Protein AF-A0A7S2MPN5-F1 (afdb_monomer)

Radius of gyration: 15.16 Å; Cα contacts (8 Å, |Δi|>4): 277; chains: 1; bounding box: 41×32×44 Å

Mean predicted aligned error: 9.7 Å

Organism: NCBI:txid327968

Solvent-accessible surface area (backbone atoms only — not comparable to full-atom values): 7434 Å² total; per-residue (Å²): 134,82,87,73,88,48,65,87,70,81,82,63,97,71,64,70,44,70,73,24,61,28,66,46,44,95,56,26,30,42,41,32,30,23,36,65,45,84,91,83,36,24,26,24,32,34,30,43,34,40,41,62,73,91,51,41,64,44,65,42,50,61,19,80,80,30,96,34,35,41,41,79,51,43,44,43,55,76,44,68,50,30,32,37,41,34,29,27,26,58,72,58,85,48,41,79,47,75,42,50,41,55,57,70,101,69,72,83,66,72,59,50,53,77,56,64,88,51,90,90,50,88,69,74,78,75,83,129

Structure (mmCIF, N/CA/C/O backbone):
data_AF-A0A7S2MPN5-F1
#
_entry.id   AF-A0A7S2MPN5-F1
#
loop_
_atom_site.group_PDB
_atom_site.id
_atom_site.type_symbol
_atom_site.label_atom_id
_atom_site.label_alt_id
_atom_site.label_comp_id
_atom_site.label_asym_id
_atom_site.label_entity_id
_atom_site.label_seq_id
_atom_site.pdbx_PDB_ins_code
_atom_site.Cartn_x
_atom_site.Cartn_y
_atom_site.Cartn_z
_atom_site.occupancy
_atom_site.B_iso_or_equiv
_atom_site.auth_seq_id
_atom_site.auth_comp_id
_atom_site.auth_asym_id
_atom_site.auth_atom_id
_atom_site.pdbx_PDB_model_num
ATOM 1 N N . GLY A 1 1 ? -3.973 20.104 23.739 1.00 39.12 1 GLY A N 1
ATOM 2 C CA . GLY A 1 1 ? -3.922 18.642 23.907 1.00 39.12 1 GLY A CA 1
ATOM 3 C C . GLY A 1 1 ? -2.476 18.246 24.061 1.00 39.12 1 GLY A C 1
ATOM 4 O O . GLY A 1 1 ? -1.653 18.778 23.330 1.00 39.12 1 GLY A O 1
ATOM 5 N N . VAL A 1 2 ? -2.159 17.404 25.040 1.00 45.41 2 VAL A N 1
ATOM 6 C CA . VAL A 1 2 ? -0.820 16.816 25.169 1.00 45.41 2 VAL A CA 1
ATOM 7 C C . VAL A 1 2 ? -0.743 15.676 24.155 1.00 45.41 2 VAL A C 1
ATOM 9 O O . VAL A 1 2 ? -1.628 14.824 24.147 1.00 45.41 2 VAL A O 1
ATOM 12 N N . LEU A 1 3 ? 0.257 15.691 23.272 1.00 46.50 3 LEU A N 1
ATOM 13 C CA . LEU A 1 3 ? 0.580 14.529 22.444 1.00 46.50 3 LE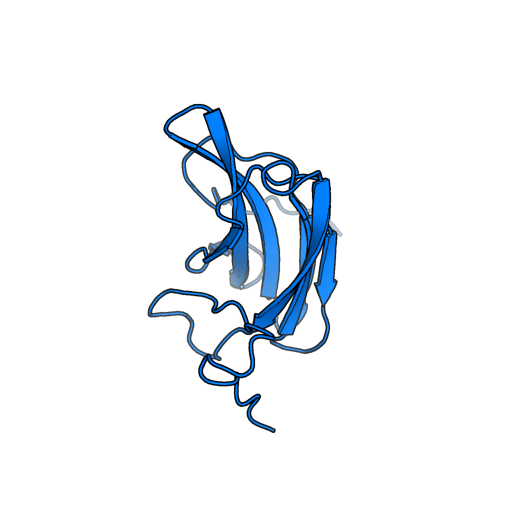U A CA 1
ATOM 14 C C . LEU A 1 3 ? 1.114 13.453 23.396 1.00 46.50 3 LEU A C 1
ATOM 16 O O . LEU A 1 3 ? 2.188 13.622 23.967 1.00 46.50 3 LEU A O 1
ATOM 20 N N . ALA A 1 4 ? 0.329 12.407 23.639 1.00 57.16 4 ALA A N 1
ATOM 21 C CA . ALA A 1 4 ? 0.805 11.228 24.348 1.00 57.16 4 ALA A CA 1
ATOM 22 C C . ALA A 1 4 ? 1.538 10.329 23.343 1.00 57.16 4 ALA A C 1
ATOM 24 O O . ALA A 1 4 ? 1.033 10.095 22.245 1.00 57.16 4 ALA A O 1
ATOM 25 N N . GLU A 1 5 ? 2.732 9.860 23.698 1.00 54.25 5 GLU A N 1
ATOM 26 C CA . GLU A 1 5 ? 3.509 8.951 22.856 1.00 54.25 5 GLU A CA 1
ATOM 27 C C . GLU A 1 5 ? 2.873 7.553 22.902 1.00 54.25 5 GLU A C 1
ATOM 29 O O . GLU A 1 5 ? 2.793 6.925 23.958 1.00 54.25 5 GLU A O 1
ATOM 34 N N . ALA A 1 6 ? 2.354 7.098 21.763 1.00 62.88 6 ALA A N 1
ATOM 35 C CA . ALA A 1 6 ? 1.897 5.726 21.570 1.00 62.88 6 ALA A CA 1
ATOM 36 C C . ALA A 1 6 ? 3.082 4.820 21.189 1.00 62.88 6 ALA A C 1
ATOM 38 O O . ALA A 1 6 ? 4.116 5.302 20.724 1.00 62.88 6 ALA A O 1
ATOM 39 N N . SER A 1 7 ? 2.938 3.502 21.349 1.00 69.81 7 SER A N 1
ATOM 40 C CA . SER A 1 7 ? 3.965 2.555 20.895 1.00 69.81 7 SER A CA 1
ATOM 41 C C . SER A 1 7 ? 4.184 2.669 19.383 1.00 69.81 7 SER A C 1
ATOM 43 O O . SER A 1 7 ? 3.214 2.662 18.621 1.00 69.81 7 SER A O 1
ATOM 45 N N . SER A 1 8 ? 5.443 2.735 18.941 1.00 77.31 8 SER A N 1
ATOM 46 C CA . SER A 1 8 ? 5.772 2.693 17.515 1.00 77.31 8 SER A CA 1
ATOM 47 C C . SER A 1 8 ? 5.463 1.314 16.926 1.00 77.31 8 SER A C 1
ATOM 49 O O . SER A 1 8 ? 5.657 0.282 17.569 1.00 77.31 8 SER A O 1
ATOM 51 N N . LEU A 1 9 ? 4.970 1.301 15.687 1.00 79.56 9 LEU A N 1
ATOM 52 C CA . LEU A 1 9 ? 4.681 0.088 14.927 1.00 79.56 9 LEU A CA 1
ATOM 53 C C . LEU A 1 9 ? 5.646 -0.013 13.744 1.00 79.56 9 LEU A C 1
ATOM 55 O O . LEU A 1 9 ? 5.748 0.912 12.938 1.00 79.56 9 LEU A O 1
ATOM 59 N N . VAL A 1 10 ? 6.308 -1.161 13.604 1.00 81.94 10 VAL A N 1
ATOM 60 C CA . VAL A 1 10 ? 7.035 -1.523 12.382 1.00 81.94 10 VAL A CA 1
ATOM 61 C C . VAL A 1 10 ? 6.039 -2.178 11.427 1.00 81.94 10 VAL A C 1
ATOM 63 O O . VAL A 1 10 ? 5.613 -3.303 11.666 1.00 81.94 10 VAL A O 1
ATOM 66 N N . VAL A 1 11 ? 5.651 -1.465 10.365 1.00 73.44 11 VAL A N 1
ATOM 67 C CA . VAL A 1 11 ? 4.641 -1.934 9.393 1.00 73.44 11 VAL A CA 1
ATOM 68 C C . VAL A 1 11 ? 5.123 -3.169 8.624 1.00 73.44 11 VAL A C 1
ATOM 70 O O . VAL A 1 11 ? 4.336 -4.068 8.354 1.00 73.44 11 VAL A O 1
ATOM 73 N N . LEU A 1 12 ? 6.418 -3.235 8.301 1.00 76.75 12 LEU A N 1
ATOM 74 C CA . LEU A 1 12 ? 7.061 -4.401 7.698 1.00 76.75 12 LEU A CA 1
ATOM 75 C C . LEU A 1 12 ? 8.551 -4.422 8.059 1.00 76.75 12 LEU A C 1
ATOM 77 O O . LEU A 1 12 ? 9.205 -3.379 8.085 1.00 76.75 12 LEU A O 1
ATOM 81 N N . ASN A 1 13 ? 9.102 -5.609 8.324 1.00 76.56 13 ASN A N 1
ATOM 82 C CA . ASN A 1 13 ? 10.532 -5.763 8.585 1.00 76.56 13 ASN A CA 1
ATOM 83 C C . ASN A 1 13 ? 11.339 -5.635 7.280 1.00 76.56 13 ASN A C 1
ATOM 85 O O . ASN A 1 13 ? 11.254 -6.487 6.394 1.00 76.56 13 ASN A O 1
ATOM 89 N N . GLY A 1 14 ? 12.151 -4.581 7.178 1.00 80.19 14 GLY A N 1
ATOM 90 C CA . GLY A 1 14 ? 13.103 -4.362 6.087 1.00 80.19 14 GLY A CA 1
ATOM 91 C C . GLY A 1 14 ? 13.243 -2.890 5.700 1.00 80.19 14 GLY A C 1
ATOM 92 O O . GLY A 1 14 ? 12.829 -1.994 6.436 1.00 80.19 14 GLY A O 1
ATOM 93 N N . LEU A 1 15 ? 13.869 -2.631 4.549 1.00 83.25 15 LEU A N 1
ATOM 94 C CA . LEU A 1 15 ? 14.103 -1.273 4.059 1.00 83.25 15 LEU A CA 1
ATOM 95 C C . LEU A 1 15 ? 12.846 -0.731 3.374 1.00 83.25 15 LEU A C 1
ATOM 97 O O . LEU A 1 15 ? 12.553 -1.068 2.227 1.00 83.25 15 LEU A O 1
ATOM 101 N N . THR A 1 16 ? 12.126 0.139 4.082 1.00 87.25 16 THR A N 1
ATOM 102 C CA . THR A 1 16 ? 10.966 0.866 3.549 1.00 87.25 16 THR A CA 1
ATOM 103 C C . THR A 1 16 ? 11.326 2.308 3.205 1.00 87.25 16 THR A C 1
ATOM 105 O O . THR A 1 16 ? 11.979 2.983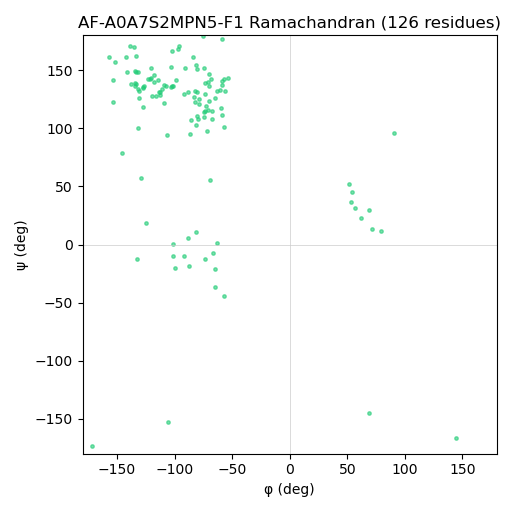 4.007 1.00 87.25 16 THR A O 1
ATOM 108 N N . ARG A 1 17 ? 10.876 2.816 2.055 1.00 88.50 17 ARG A N 1
ATOM 109 C CA . ARG A 1 17 ? 11.072 4.214 1.622 1.00 88.50 17 ARG A CA 1
ATOM 110 C C . ARG A 1 17 ? 9.794 4.774 0.984 1.00 88.50 17 ARG A C 1
ATOM 112 O O . ARG A 1 17 ? 8.853 4.030 0.739 1.00 88.50 17 ARG A O 1
ATOM 119 N N . HIS A 1 18 ? 9.769 6.084 0.723 1.00 91.12 18 HIS A N 1
ATOM 120 C CA . HIS A 1 18 ? 8.710 6.763 -0.047 1.00 91.12 18 HIS A CA 1
ATOM 121 C C . HIS A 1 18 ? 7.287 6.463 0.443 1.00 91.12 18 HIS A C 1
ATOM 123 O O . HIS A 1 18 ? 6.424 6.051 -0.322 1.00 91.12 18 HIS A O 1
ATOM 129 N N . GLN A 1 19 ? 7.056 6.651 1.742 1.00 93.06 19 GLN A N 1
ATOM 130 C CA . GLN A 1 19 ? 5.764 6.360 2.353 1.00 93.06 19 GLN A CA 1
ATOM 131 C C . GLN A 1 19 ? 4.718 7.415 1.972 1.00 93.06 19 GLN A C 1
ATOM 133 O O . GLN A 1 19 ? 4.999 8.614 1.991 1.00 93.06 19 GLN A O 1
ATOM 138 N N . ALA A 1 20 ? 3.502 6.963 1.689 1.00 96.25 20 ALA A N 1
ATOM 139 C CA . ALA A 1 20 ? 2.330 7.794 1.463 1.00 96.25 20 ALA A CA 1
ATOM 140 C C . ALA A 1 20 ? 1.144 7.212 2.235 1.00 96.25 20 ALA A C 1
ATOM 142 O O . ALA A 1 20 ? 0.972 5.995 2.288 1.00 96.25 20 ALA A O 1
ATOM 143 N N . LEU A 1 21 ? 0.345 8.076 2.862 1.00 95.19 21 LEU A N 1
ATOM 144 C CA . LEU A 1 21 ? -0.744 7.664 3.742 1.00 95.19 21 LEU A CA 1
ATOM 145 C C . LEU A 1 21 ? -2.035 8.400 3.407 1.00 95.19 21 LEU A C 1
ATOM 147 O O . LEU A 1 21 ? -2.004 9.571 3.030 1.00 95.19 21 LEU A O 1
ATOM 151 N N . ALA A 1 22 ? -3.164 7.729 3.630 1.00 94.31 22 ALA A N 1
ATOM 152 C CA . ALA A 1 22 ? -4.480 8.354 3.619 1.00 94.31 22 ALA 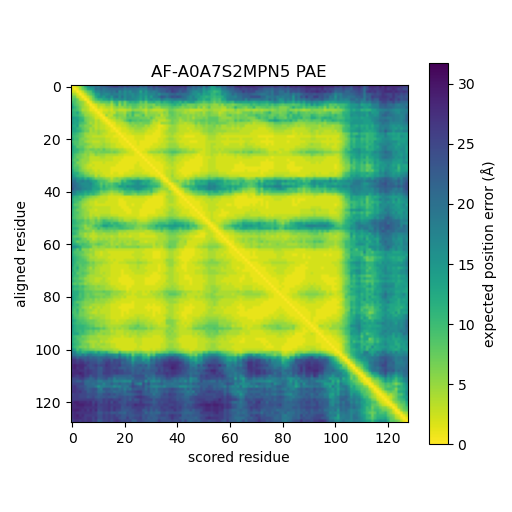A CA 1
ATOM 153 C C . ALA A 1 22 ? -5.342 7.833 4.781 1.00 94.31 22 ALA A C 1
ATOM 155 O O . ALA A 1 22 ? -5.327 6.628 5.055 1.00 94.31 22 ALA A O 1
ATOM 156 N N . PRO A 1 23 ? -6.099 8.711 5.465 1.00 92.81 23 PRO A N 1
ATOM 157 C CA . PRO A 1 23 ? -7.044 8.286 6.488 1.00 92.81 23 PRO A CA 1
ATOM 158 C C . PRO A 1 23 ? -8.250 7.588 5.851 1.00 92.81 23 PRO A C 1
ATOM 160 O O . PRO A 1 23 ? -8.763 8.041 4.829 1.00 92.81 23 PRO A O 1
ATOM 163 N N . LEU A 1 24 ? -8.716 6.515 6.483 1.00 87.25 24 LEU A N 1
ATOM 164 C CA . LEU A 1 24 ? -9.981 5.844 6.182 1.00 87.25 24 LEU A CA 1
ATOM 165 C C . LEU A 1 24 ? -10.998 6.183 7.290 1.00 87.25 24 LEU A C 1
ATOM 167 O O . LEU A 1 24 ? -10.927 7.262 7.889 1.00 87.25 24 LEU A O 1
ATOM 171 N N . ARG A 1 25 ? -11.980 5.313 7.554 1.00 87.06 25 ARG A N 1
ATOM 172 C CA . ARG A 1 25 ? -12.940 5.488 8.659 1.00 87.06 25 ARG A CA 1
ATOM 173 C C . ARG A 1 25 ? -12.546 4.713 9.911 1.00 87.06 25 ARG A C 1
ATOM 175 O O . ARG A 1 25 ? -11.629 3.908 9.892 1.00 87.06 25 ARG A O 1
ATOM 182 N N . ASP A 1 26 ? -13.222 5.017 11.019 1.00 86.50 26 ASP A N 1
ATOM 183 C CA . ASP A 1 26 ? -13.185 4.238 12.264 1.00 86.50 26 ASP A CA 1
ATOM 184 C C . ASP A 1 26 ? -11.773 3.970 12.824 1.00 86.50 26 ASP A C 1
ATOM 186 O O . ASP A 1 26 ? -11.490 2.909 13.372 1.00 86.50 26 ASP A O 1
ATOM 190 N N . GLY A 1 27 ? -10.872 4.953 12.695 1.00 85.94 27 GLY A N 1
ATOM 191 C CA . GLY A 1 27 ? -9.488 4.841 13.171 1.00 85.94 27 GLY A CA 1
ATOM 192 C C . GLY A 1 27 ? -8.568 4.045 12.242 1.00 85.94 27 GLY A C 1
ATOM 193 O O . GLY A 1 27 ? -7.448 3.712 12.631 1.00 85.94 27 GLY A O 1
ATOM 194 N N . GLN A 1 28 ? -9.015 3.749 11.022 1.00 88.00 28 GLN A N 1
ATOM 195 C CA . GLN A 1 28 ? -8.213 3.084 10.008 1.00 88.00 28 GLN A CA 1
ATOM 196 C C . GLN A 1 28 ? -7.474 4.090 9.122 1.00 88.00 28 GLN A C 1
ATOM 198 O O . GLN A 1 28 ? -7.921 5.216 8.888 1.00 88.00 28 GLN A O 1
ATOM 203 N N . ALA A 1 29 ? -6.339 3.663 8.587 1.00 90.94 29 ALA A N 1
ATOM 204 C CA . ALA A 1 29 ? -5.606 4.371 7.547 1.00 90.94 29 ALA A CA 1
ATOM 205 C C . ALA A 1 29 ? -5.010 3.358 6.573 1.00 90.94 29 ALA A C 1
ATOM 207 O O . ALA A 1 29 ? -4.850 2.191 6.908 1.00 90.94 29 ALA A O 1
ATOM 208 N N . VAL A 1 30 ? -4.643 3.795 5.379 1.00 91.75 30 VAL A N 1
ATOM 209 C CA . VAL A 1 30 ? -3.802 3.008 4.474 1.00 91.75 30 VAL A CA 1
ATOM 210 C C . VAL A 1 30 ? -2.427 3.656 4.406 1.00 91.75 30 VAL A C 1
ATOM 212 O O . VAL A 1 30 ? -2.317 4.882 4.328 1.00 91.75 30 VAL A O 1
ATOM 215 N N . VAL A 1 31 ? -1.382 2.837 4.447 1.00 93.19 31 VAL A N 1
ATOM 216 C CA . VAL A 1 31 ? -0.004 3.249 4.185 1.00 93.19 31 VAL A CA 1
ATOM 217 C C . VAL A 1 31 ? 0.519 2.471 2.994 1.00 93.19 31 VAL A C 1
ATOM 219 O O . VAL A 1 31 ? 0.443 1.247 2.966 1.00 93.19 31 VAL A O 1
ATOM 222 N N . CYS A 1 32 ? 1.058 3.185 2.017 1.00 94.81 32 CYS A N 1
ATOM 223 C CA . CYS A 1 32 ? 1.770 2.610 0.891 1.00 94.81 32 CYS A CA 1
ATOM 224 C C . CYS A 1 32 ? 3.232 3.024 0.950 1.00 94.81 32 CYS A C 1
ATOM 226 O O . CYS A 1 32 ? 3.551 4.149 1.332 1.00 94.81 32 CYS A O 1
ATOM 228 N N . TYR A 1 33 ? 4.124 2.113 0.598 1.00 94.25 33 TYR A N 1
ATOM 229 C CA . TYR A 1 33 ? 5.558 2.304 0.709 1.00 94.25 33 TYR A CA 1
ATOM 230 C C . TYR A 1 33 ? 6.297 1.485 -0.339 1.00 94.25 33 TYR A C 1
ATOM 232 O O . TYR A 1 33 ? 5.816 0.474 -0.846 1.00 94.25 33 TYR A O 1
ATOM 240 N N . GLN A 1 34 ? 7.504 1.931 -0.641 1.00 93.06 34 GLN A N 1
ATOM 241 C CA . GLN A 1 34 ? 8.465 1.168 -1.409 1.00 93.06 34 GLN A CA 1
ATOM 242 C C . GLN A 1 34 ? 9.185 0.202 -0.465 1.00 93.06 34 GLN A C 1
ATOM 244 O O . GLN A 1 34 ? 9.738 0.640 0.546 1.00 93.06 34 GLN A O 1
ATOM 249 N N . TYR A 1 35 ? 9.200 -1.086 -0.793 1.00 91.12 35 TYR A N 1
ATOM 250 C CA . TYR A 1 35 ? 9.912 -2.123 -0.050 1.00 91.12 35 TYR A CA 1
ATOM 251 C C . TYR A 1 35 ? 11.015 -2.730 -0.910 1.00 91.12 35 TYR A C 1
ATOM 253 O O . TYR A 1 35 ? 10.778 -3.130 -2.051 1.00 91.12 35 TYR A O 1
ATOM 261 N N . GLU A 1 36 ? 12.236 -2.775 -0.382 1.00 85.00 36 GLU A N 1
ATOM 262 C CA . GLU A 1 36 ? 13.362 -3.372 -1.096 1.00 85.00 36 GLU A CA 1
ATOM 263 C C . GLU A 1 36 ? 13.219 -4.896 -1.176 1.00 85.00 36 GLU A C 1
ATOM 265 O O . GLU A 1 36 ? 13.245 -5.601 -0.169 1.00 85.00 36 GLU A O 1
ATOM 270 N N . ALA A 1 37 ? 13.086 -5.392 -2.402 1.00 70.44 37 ALA A N 1
ATOM 271 C CA . ALA A 1 37 ? 13.070 -6.805 -2.728 1.00 70.44 37 ALA A CA 1
ATOM 272 C C . ALA A 1 37 ? 14.471 -7.275 -3.157 1.00 70.44 37 ALA A C 1
ATOM 274 O O . ALA A 1 37 ? 15.397 -6.490 -3.382 1.00 70.44 37 ALA A O 1
ATOM 275 N N . TRP A 1 38 ? 14.629 -8.590 -3.308 1.00 66.19 38 TRP A N 1
ATOM 276 C CA . TRP A 1 38 ? 15.867 -9.193 -3.800 1.00 66.19 38 TRP A CA 1
ATOM 277 C C . TRP A 1 38 ? 16.305 -8.583 -5.145 1.00 66.19 38 TRP A C 1
ATOM 279 O O . TRP A 1 38 ? 15.480 -8.287 -6.010 1.00 66.19 38 TRP A O 1
ATOM 289 N N . PHE A 1 39 ? 17.623 -8.436 -5.332 1.00 66.75 39 PHE A N 1
ATOM 290 C CA . PHE A 1 39 ? 18.265 -7.874 -6.534 1.00 66.75 39 PHE A CA 1
ATOM 291 C C . PHE A 1 39 ? 18.055 -6.367 -6.773 1.00 66.75 39 PHE A C 1
ATOM 293 O O . PHE A 1 39 ? 18.076 -5.917 -7.919 1.00 66.75 39 PHE A O 1
ATOM 300 N N . GLY A 1 40 ? 17.877 -5.572 -5.711 1.00 70.50 40 GLY A N 1
ATOM 301 C CA . GLY A 1 40 ? 17.848 -4.104 -5.802 1.00 70.50 40 GLY A CA 1
ATOM 302 C C . GLY A 1 40 ? 16.595 -3.545 -6.480 1.00 70.50 40 GLY A C 1
ATOM 303 O O . GLY A 1 40 ? 16.559 -2.371 -6.850 1.00 70.50 40 GLY A O 1
ATOM 304 N N . ARG A 1 41 ? 15.561 -4.375 -6.659 1.00 77.25 41 ARG A N 1
ATOM 305 C CA . ARG A 1 41 ? 14.230 -3.898 -7.034 1.00 77.25 41 ARG A CA 1
ATOM 306 C C . ARG A 1 41 ? 13.524 -3.388 -5.799 1.00 77.25 41 ARG A C 1
ATOM 308 O O . ARG A 1 41 ? 13.754 -3.879 -4.697 1.00 77.25 41 ARG A O 1
ATOM 315 N N . SER A 1 42 ? 12.638 -2.423 -5.976 1.00 89.69 42 SER A N 1
ATOM 316 C CA . SER A 1 42 ? 11.878 -1.911 -4.846 1.00 89.69 42 SER A CA 1
ATOM 317 C C . SER A 1 42 ? 10.395 -1.835 -5.153 1.00 89.69 42 SER A C 1
ATOM 319 O O . SER A 1 42 ? 9.932 -0.926 -5.840 1.00 89.69 42 SER A O 1
ATOM 321 N N . TYR A 1 43 ? 9.672 -2.827 -4.659 1.00 92.44 43 TYR A N 1
ATOM 322 C CA . TYR A 1 43 ? 8.270 -3.042 -4.971 1.00 92.44 43 TYR A CA 1
ATOM 323 C C . TYR A 1 43 ? 7.391 -2.030 -4.253 1.00 92.44 43 TYR A C 1
ATOM 325 O O . TYR A 1 43 ? 7.741 -1.526 -3.185 1.00 92.44 43 TYR A O 1
ATOM 333 N N . GLY A 1 44 ? 6.248 -1.726 -4.855 1.00 93.44 44 GLY A N 1
ATOM 334 C CA . GLY A 1 44 ? 5.201 -0.954 -4.207 1.00 93.44 44 GLY A CA 1
ATOM 335 C C . GLY A 1 44 ? 4.372 -1.884 -3.337 1.00 93.44 44 GLY A C 1
ATOM 336 O O . GLY A 1 44 ? 3.803 -2.847 -3.852 1.00 93.44 44 GLY A O 1
ATOM 337 N N . HIS A 1 45 ? 4.288 -1.583 -2.047 1.00 92.75 45 HIS A N 1
ATOM 338 C CA . HIS A 1 45 ? 3.447 -2.290 -1.090 1.00 92.75 45 HIS A CA 1
ATOM 339 C C . HIS A 1 45 ? 2.439 -1.336 -0.459 1.00 92.75 45 HIS A C 1
ATOM 341 O O . HIS A 1 45 ? 2.719 -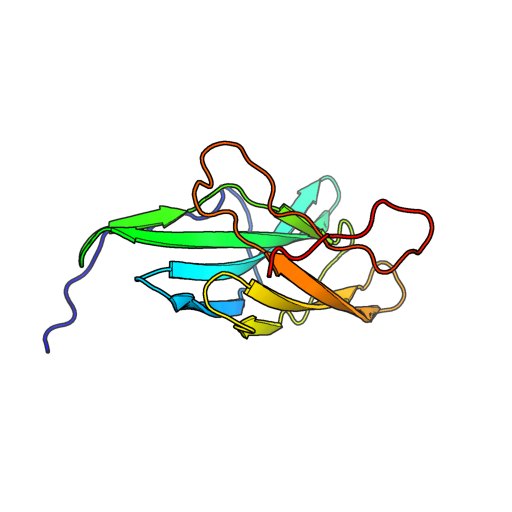0.145 -0.320 1.00 92.75 45 HIS A O 1
ATOM 347 N N . CYS A 1 46 ? 1.290 -1.857 -0.039 1.00 92.56 46 CYS A N 1
ATOM 348 C CA . CYS A 1 46 ? 0.346 -1.134 0.808 1.00 92.56 46 CYS A CA 1
ATOM 349 C C . CYS A 1 46 ? -0.144 -2.020 1.954 1.00 92.56 46 CYS A C 1
ATOM 351 O O . CYS A 1 46 ? -0.252 -3.228 1.792 1.00 92.56 46 CYS A O 1
ATOM 353 N N . SER A 1 47 ? -0.459 -1.429 3.102 1.00 89.94 47 SER A N 1
ATOM 354 C CA . SER A 1 47 ? -1.072 -2.106 4.250 1.00 89.94 47 SER A CA 1
ATOM 355 C C . SER A 1 47 ? -2.105 -1.185 4.902 1.00 89.94 47 SER A C 1
ATOM 357 O O . SER A 1 47 ? -1.971 0.043 4.872 1.00 89.94 47 SER A O 1
ATOM 359 N N . VAL A 1 48 ? -3.152 -1.777 5.475 1.00 88.12 48 VAL A N 1
ATOM 360 C CA . VAL A 1 48 ? -4.136 -1.055 6.286 1.00 88.12 48 VAL A CA 1
ATOM 361 C C . VAL A 1 48 ? -3.666 -1.025 7.731 1.00 88.12 48 VAL A C 1
ATOM 363 O O . VAL A 1 48 ? -3.319 -2.046 8.313 1.00 88.12 48 VAL A O 1
ATOM 366 N N . LEU A 1 49 ? -3.689 0.160 8.318 1.00 88.12 49 LEU A N 1
ATOM 367 C CA . LEU A 1 49 ? -3.420 0.412 9.719 1.00 88.12 49 LEU A CA 1
ATOM 368 C C . LEU A 1 49 ? -4.743 0.538 10.472 1.00 88.12 49 LEU A C 1
ATOM 370 O O . LEU A 1 49 ? -5.690 1.136 9.962 1.00 88.12 49 LEU A O 1
ATOM 374 N N . ASN A 1 50 ? -4.794 0.014 11.691 1.00 87.69 50 ASN A N 1
ATOM 375 C CA . ASN A 1 50 ? -5.936 0.121 12.589 1.00 87.69 50 ASN A CA 1
ATOM 376 C C . ASN A 1 50 ? -5.476 0.656 13.948 1.00 87.69 50 ASN A C 1
ATOM 378 O O . ASN A 1 50 ? -4.651 0.033 14.624 1.00 87.69 50 ASN A O 1
ATOM 382 N N . ALA A 1 51 ? -5.991 1.820 14.340 1.00 85.56 51 ALA A N 1
ATOM 383 C CA . ALA A 1 51 ? -5.773 2.372 15.667 1.00 85.56 51 ALA A CA 1
ATOM 384 C C . ALA A 1 51 ? -6.727 1.714 16.676 1.00 85.56 51 ALA A C 1
ATOM 386 O O . ALA A 1 51 ? -7.935 1.964 16.678 1.00 85.56 51 ALA A O 1
ATOM 387 N N . ARG A 1 52 ? -6.182 0.901 17.588 1.00 79.88 52 ARG A N 1
ATOM 388 C CA . ARG A 1 52 ? -6.951 0.354 18.711 1.00 79.88 52 ARG A CA 1
ATOM 389 C C . ARG A 1 52 ? -6.928 1.339 19.876 1.00 79.88 52 ARG A C 1
ATOM 391 O O . ARG A 1 52 ? -6.021 1.358 20.706 1.00 79.88 52 ARG A O 1
ATOM 398 N N . GLY A 1 53 ? -7.968 2.166 19.946 1.00 76.19 53 GLY A N 1
ATOM 399 C CA . GLY A 1 53 ? -8.050 3.238 20.936 1.00 76.19 53 GLY A CA 1
ATOM 400 C C . GLY A 1 53 ? -7.017 4.334 20.663 1.00 76.19 53 GLY A C 1
ATOM 401 O O . GLY A 1 53 ? -6.722 4.639 19.513 1.00 76.19 53 GLY A O 1
ATOM 402 N N . ASN A 1 54 ? -6.466 4.934 21.721 1.00 73.69 54 ASN A N 1
ATOM 403 C CA . ASN A 1 54 ? -5.574 6.097 21.602 1.00 73.69 54 ASN A CA 1
ATOM 404 C C . ASN A 1 54 ? -4.081 5.753 21.732 1.00 73.69 54 ASN A C 1
ATOM 406 O O . ASN A 1 54 ? -3.254 6.662 21.738 1.00 73.69 54 ASN A O 1
ATOM 410 N N . THR A 1 55 ? -3.729 4.476 21.918 1.00 75.19 55 THR A N 1
ATOM 411 C CA . THR A 1 55 ? -2.378 4.092 22.370 1.00 75.19 55 THR A CA 1
ATOM 412 C C . THR A 1 55 ? -1.726 2.967 21.580 1.00 75.19 55 THR A C 1
ATOM 414 O O . THR A 1 55 ? -0.528 2.759 21.757 1.00 75.19 55 THR A O 1
ATOM 417 N N . SER A 1 56 ? -2.458 2.245 20.728 1.00 79.56 56 SER A N 1
ATOM 418 C CA . SER A 1 56 ? -1.880 1.177 19.912 1.00 79.56 56 SER A CA 1
ATOM 419 C C . SER A 1 56 ? -2.321 1.249 18.456 1.00 79.56 56 SER A C 1
ATOM 421 O O . SER A 1 56 ? -3.424 1.684 18.123 1.00 79.56 56 SER A O 1
ATOM 423 N N . LEU A 1 57 ? -1.413 0.812 17.591 1.00 84.25 57 LEU A N 1
ATOM 424 C CA . LEU A 1 57 ? -1.583 0.733 16.151 1.00 84.25 57 LEU A CA 1
ATOM 425 C C . LEU A 1 57 ? -1.242 -0.689 15.718 1.00 84.25 57 LEU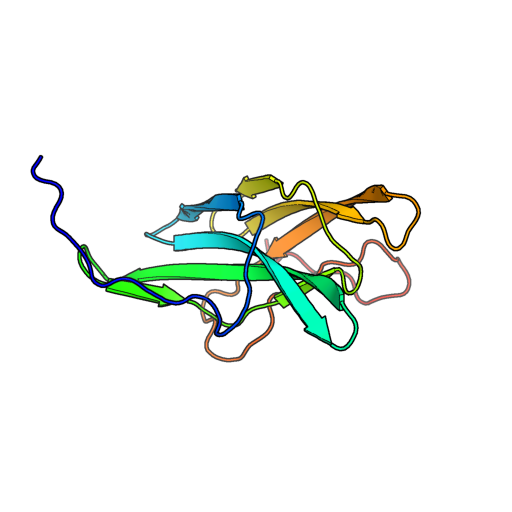 A C 1
ATOM 427 O O . LEU A 1 57 ? -0.223 -1.236 16.139 1.00 84.25 57 LEU A O 1
ATOM 431 N N . GLU A 1 58 ? -2.075 -1.269 14.868 1.00 84.69 58 GLU A N 1
ATOM 432 C CA . GLU A 1 58 ? -1.847 -2.574 14.252 1.00 84.69 58 GLU A CA 1
ATOM 433 C C . GLU A 1 58 ? -1.815 -2.418 12.734 1.00 84.69 58 GLU A C 1
ATOM 435 O O . GLU A 1 58 ? -2.566 -1.618 12.179 1.00 84.69 58 GLU A O 1
ATOM 440 N N . ALA A 1 59 ? -0.951 -3.178 12.064 1.00 82.25 59 ALA A N 1
ATOM 441 C CA . ALA A 1 59 ? -0.948 -3.293 10.612 1.00 82.25 59 ALA A CA 1
ATOM 442 C C . ALA A 1 59 ? -1.620 -4.609 10.216 1.00 82.25 59 ALA A C 1
ATOM 444 O O . ALA A 1 59 ? -1.360 -5.653 10.818 1.00 82.25 59 ALA A O 1
ATOM 445 N N . GLY A 1 60 ? -2.474 -4.550 9.199 1.00 78.88 60 GLY A N 1
ATOM 446 C CA . GLY A 1 60 ? -2.950 -5.726 8.485 1.00 78.88 60 GLY A CA 1
ATOM 447 C C . GLY A 1 60 ? -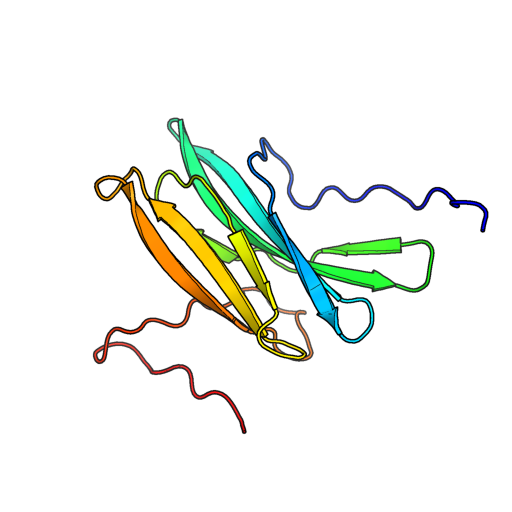1.877 -6.285 7.549 1.00 78.88 60 GLY A C 1
ATOM 448 O O . GLY A 1 60 ? -0.780 -5.733 7.425 1.00 78.88 60 GLY A O 1
ATOM 449 N N . GLY A 1 61 ? -2.217 -7.371 6.852 1.00 78.75 61 GLY A N 1
ATOM 450 C CA . GLY A 1 61 ? -1.356 -7.929 5.809 1.00 78.75 61 GLY A CA 1
ATOM 451 C C . GLY A 1 61 ? -1.044 -6.899 4.723 1.00 78.75 61 GLY A C 1
ATOM 452 O O . GLY A 1 61 ? -1.895 -6.076 4.372 1.00 78.75 61 GLY A O 1
ATOM 453 N N . ASP A 1 62 ? 0.181 -6.930 4.208 1.00 82.69 62 ASP A N 1
ATOM 454 C CA . ASP A 1 62 ? 0.563 -6.102 3.078 1.00 82.69 62 ASP A CA 1
ATOM 455 C C . ASP A 1 62 ? 0.108 -6.718 1.747 1.00 82.69 62 ASP A C 1
ATOM 457 O O . ASP A 1 62 ? -0.093 -7.925 1.611 1.00 82.69 62 ASP A O 1
ATOM 461 N N . VAL A 1 63 ? -0.076 -5.853 0.756 1.00 85.06 63 VAL A N 1
ATOM 462 C CA . VAL A 1 63 ? -0.313 -6.210 -0.641 1.00 85.06 63 VAL A CA 1
ATOM 463 C C . VAL A 1 63 ? 0.816 -5.664 -1.494 1.00 85.06 63 VAL A C 1
ATOM 465 O O . VAL A 1 63 ? 1.225 -4.517 -1.320 1.00 85.06 63 VAL A O 1
ATOM 468 N N . VAL A 1 64 ? 1.265 -6.443 -2.474 1.00 90.00 64 VAL A N 1
ATOM 469 C CA . VAL A 1 64 ? 2.117 -5.932 -3.550 1.00 90.00 64 VAL A CA 1
ATOM 470 C C . VAL A 1 64 ? 1.229 -5.229 -4.576 1.00 90.00 64 VAL A C 1
ATOM 472 O O . VAL A 1 64 ? 0.505 -5.877 -5.326 1.00 90.00 64 VAL A O 1
ATOM 475 N N . VAL A 1 65 ? 1.290 -3.899 -4.630 1.00 90.12 65 VAL A N 1
ATOM 476 C CA . VAL A 1 65 ? 0.577 -3.100 -5.646 1.00 90.12 65 VAL A CA 1
ATOM 477 C C . VAL A 1 65 ? 1.397 -2.937 -6.924 1.00 90.12 65 VAL A C 1
ATOM 479 O O . VAL A 1 65 ? 0.855 -2.629 -7.981 1.00 90.12 65 VAL A O 1
ATOM 482 N N . ASN A 1 66 ? 2.711 -3.160 -6.847 1.00 91.62 66 ASN A N 1
ATOM 483 C CA . ASN A 1 66 ? 3.575 -3.210 -8.017 1.00 91.62 66 ASN A CA 1
ATOM 484 C C . ASN A 1 66 ? 4.812 -4.078 -7.764 1.00 91.62 66 ASN A C 1
ATOM 486 O O . ASN A 1 66 ? 5.618 -3.762 -6.891 1.00 91.62 66 ASN A O 1
ATOM 490 N N . ALA A 1 67 ? 5.016 -5.109 -8.588 1.00 90.31 67 ALA A N 1
ATOM 491 C CA . ALA A 1 67 ? 6.230 -5.939 -8.590 1.00 90.31 67 ALA A CA 1
ATOM 492 C C . ALA A 1 67 ? 7.404 -5.301 -9.375 1.00 90.31 67 ALA A C 1
ATOM 494 O O . ALA A 1 67 ? 8.409 -5.951 -9.679 1.00 90.31 67 ALA A O 1
ATOM 495 N N . GLY A 1 68 ? 7.263 -4.028 -9.747 1.00 90.31 68 GLY A N 1
ATOM 496 C CA . GLY A 1 68 ? 8.277 -3.186 -10.366 1.00 90.31 68 GLY A CA 1
ATOM 497 C C . GLY A 1 68 ? 8.910 -2.200 -9.388 1.00 90.31 68 GLY A C 1
ATOM 498 O O . GLY A 1 68 ? 8.392 -1.956 -8.298 1.00 90.31 68 GLY A O 1
ATOM 499 N N . THR A 1 69 ? 10.028 -1.587 -9.789 1.00 91.88 69 THR A N 1
ATOM 500 C CA . THR A 1 69 ? 10.637 -0.512 -8.998 1.00 91.88 69 THR A CA 1
ATOM 501 C C . THR A 1 69 ? 9.723 0.720 -8.995 1.00 91.88 69 THR A C 1
ATOM 503 O O . THR A 1 69 ? 9.481 1.337 -10.037 1.00 91.88 69 THR A O 1
ATOM 506 N N . THR A 1 70 ? 9.207 1.051 -7.812 1.00 93.69 70 THR A N 1
ATOM 507 C CA . THR A 1 70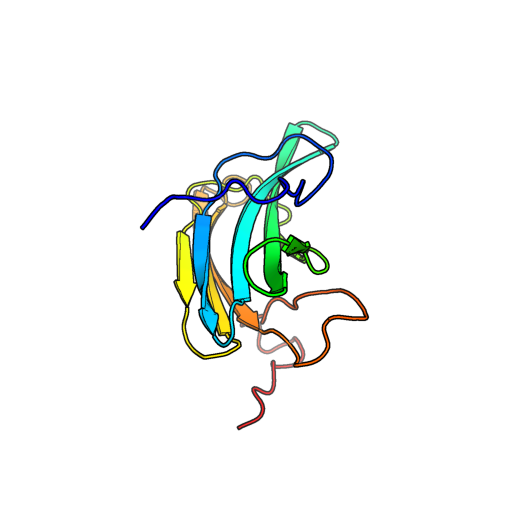 ? 8.081 1.972 -7.604 1.00 93.69 70 THR A CA 1
ATOM 508 C C . THR A 1 70 ? 8.525 3.270 -6.946 1.00 93.69 70 THR A C 1
ATOM 510 O O . THR A 1 70 ? 9.227 3.233 -5.939 1.00 93.69 70 THR A O 1
ATOM 513 N N . TRP A 1 71 ? 8.065 4.405 -7.476 1.00 93.62 71 TRP A N 1
ATOM 514 C CA . TRP A 1 71 ? 8.345 5.742 -6.940 1.00 93.62 71 TRP A CA 1
ATOM 515 C C . TRP A 1 71 ? 7.092 6.614 -6.898 1.00 93.62 71 TRP A C 1
ATOM 517 O O . TRP A 1 71 ? 6.067 6.273 -7.484 1.00 93.62 71 TRP A O 1
ATOM 527 N N . ASN A 1 72 ? 7.207 7.773 -6.242 1.00 95.44 72 ASN A N 1
ATOM 528 C CA . ASN A 1 72 ? 6.189 8.829 -6.245 1.00 95.44 72 ASN A CA 1
ATOM 529 C C . ASN A 1 72 ? 4.802 8.325 -5.820 1.00 95.44 72 ASN A C 1
ATOM 531 O O . ASN A 1 72 ? 3.802 8.624 -6.470 1.00 95.44 72 ASN A O 1
ATOM 535 N N . LEU A 1 73 ? 4.756 7.530 -4.746 1.00 96.56 73 LEU A N 1
ATOM 536 C CA . LEU A 1 73 ? 3.500 7.010 -4.225 1.00 96.56 73 LEU A CA 1
ATOM 537 C C . LEU A 1 73 ? 2.608 8.163 -3.749 1.00 96.56 73 LEU A C 1
ATOM 539 O O . LEU A 1 73 ? 3.040 9.035 -2.996 1.00 96.56 73 LEU A O 1
ATOM 543 N N . ALA A 1 74 ? 1.351 8.133 -4.171 1.00 97.56 74 ALA A N 1
ATOM 544 C CA . ALA A 1 74 ? 0.297 9.023 -3.713 1.00 97.56 74 ALA A CA 1
ATOM 545 C C . ALA A 1 74 ? -0.930 8.184 -3.369 1.00 97.56 74 ALA A C 1
ATOM 547 O O . ALA A 1 74 ? -1.311 7.305 -4.140 1.00 97.56 74 ALA A O 1
ATOM 548 N N . VAL A 1 75 ? -1.543 8.450 -2.217 1.00 96.25 75 VAL A N 1
ATOM 549 C CA . VAL A 1 75 ? -2.693 7.685 -1.730 1.00 96.25 75 VAL A CA 1
ATOM 550 C C . VAL A 1 75 ? -3.840 8.634 -1.419 1.00 96.25 75 VAL A C 1
ATOM 552 O O . VAL A 1 75 ? -3.630 9.684 -0.812 1.00 96.25 75 VAL A O 1
ATOM 555 N N . ALA A 1 76 ? -5.049 8.265 -1.827 1.00 96.19 76 ALA A N 1
ATOM 556 C CA . ALA A 1 76 ? -6.269 9.005 -1.532 1.00 96.19 76 ALA A CA 1
ATOM 557 C C . ALA A 1 76 ? -7.367 8.049 -1.065 1.00 96.19 76 ALA A C 1
ATOM 559 O O . ALA A 1 76 ? -7.562 6.986 -1.649 1.00 96.19 76 ALA A O 1
ATOM 560 N N . ALA A 1 77 ? -8.118 8.433 -0.037 1.00 92.75 77 ALA A N 1
ATOM 561 C CA . ALA A 1 77 ? -9.325 7.709 0.336 1.00 92.75 77 ALA A CA 1
ATOM 562 C C . ALA A 1 77 ? -10.435 8.000 -0.681 1.00 92.75 77 ALA A C 1
ATOM 564 O O . ALA A 1 77 ? -10.714 9.161 -0.985 1.00 92.75 77 ALA A O 1
ATOM 565 N N . LEU A 1 78 ? -11.069 6.949 -1.198 1.00 88.88 78 LEU A N 1
ATOM 566 C CA . LEU A 1 78 ? -12.233 7.056 -2.085 1.00 88.88 78 LEU A CA 1
ATOM 567 C C . LEU A 1 78 ? -13.551 6.827 -1.335 1.00 88.88 78 LEU A C 1
ATOM 569 O O . LEU A 1 78 ? -14.612 7.236 -1.798 1.00 88.88 78 LEU A O 1
ATOM 573 N N . GLY A 1 79 ? -13.486 6.180 -0.171 1.00 85.88 79 GLY A N 1
ATOM 574 C CA . GLY A 1 79 ? -14.648 5.760 0.598 1.00 85.88 79 GLY A CA 1
ATOM 575 C C . GLY A 1 79 ? -14.254 5.222 1.975 1.00 85.88 79 GLY A C 1
ATOM 576 O O . GLY A 1 79 ? -13.089 5.335 2.356 1.00 85.88 79 GLY A O 1
ATOM 577 N N . PRO A 1 80 ? -15.216 4.665 2.735 1.00 81.19 80 PRO A N 1
ATOM 578 C CA . PRO A 1 80 ? -14.972 4.140 4.078 1.00 81.19 80 PRO A CA 1
ATOM 579 C C . PRO A 1 80 ? -13.882 3.066 4.116 1.00 81.19 80 PRO A C 1
ATOM 581 O O . PRO A 1 80 ? -12.988 3.150 4.951 1.00 81.19 80 PRO A O 1
ATOM 584 N N . ASP A 1 81 ? -13.938 2.138 3.160 1.00 81.94 81 ASP A N 1
ATOM 585 C CA . ASP A 1 81 ? -13.103 0.935 3.102 1.00 81.94 81 ASP A CA 1
ATOM 586 C C . ASP A 1 81 ? -12.342 0.835 1.765 1.00 81.94 81 ASP A C 1
ATOM 588 O O . ASP A 1 81 ? -11.889 -0.235 1.362 1.00 81.94 81 ASP A O 1
ATOM 592 N N . THR A 1 82 ? -12.225 1.952 1.040 1.00 85.81 82 THR A N 1
ATOM 593 C CA . THR A 1 82 ? -11.645 1.998 -0.310 1.00 85.81 82 THR A CA 1
ATOM 594 C C . THR A 1 82 ? -10.672 3.153 -0.465 1.00 85.81 82 THR A C 1
ATOM 596 O O . THR A 1 82 ? -10.989 4.292 -0.104 1.00 85.81 82 THR A O 1
ATOM 599 N N . ALA A 1 83 ? -9.528 2.890 -1.087 1.00 90.81 83 ALA A N 1
ATOM 600 C CA . ALA A 1 83 ? -8.507 3.885 -1.395 1.00 90.81 83 ALA A CA 1
ATOM 601 C C . ALA A 1 83 ? -8.007 3.749 -2.838 1.00 90.81 83 ALA A C 1
ATOM 603 O O . ALA A 1 83 ? -8.182 2.719 -3.478 1.00 90.81 83 ALA A O 1
ATOM 604 N N . LEU A 1 84 ? -7.369 4.794 -3.345 1.00 94.06 84 LEU A N 1
ATOM 605 C CA . LEU A 1 84 ? -6.627 4.812 -4.598 1.00 94.06 84 LEU A CA 1
ATOM 606 C C . LEU A 1 84 ? -5.154 5.000 -4.264 1.00 94.06 84 LEU A C 1
ATOM 608 O O . LEU A 1 84 ? -4.818 5.925 -3.525 1.00 94.06 84 LEU A O 1
ATOM 612 N N . VAL A 1 85 ? -4.286 4.177 -4.837 1.00 95.50 85 VAL A N 1
ATOM 613 C CA . VAL A 1 85 ? -2.844 4.424 -4.853 1.00 95.50 85 VAL A CA 1
ATOM 614 C C . VAL A 1 85 ? -2.398 4.686 -6.282 1.00 95.50 85 VAL A C 1
ATOM 616 O O . VAL A 1 85 ? -2.734 3.921 -7.179 1.00 95.50 85 VAL A O 1
ATOM 619 N N . CYS A 1 86 ? -1.639 5.754 -6.494 1.00 96.12 86 CYS A N 1
ATOM 620 C CA . CYS A 1 86 ? -0.967 6.047 -7.752 1.00 96.12 86 CYS A CA 1
ATOM 621 C C . CYS A 1 86 ? 0.546 6.069 -7.546 1.00 96.12 86 CYS A C 1
ATOM 623 O O . CYS A 1 86 ? 1.020 6.476 -6.485 1.00 96.12 86 CYS A O 1
ATOM 625 N N . PHE A 1 87 ? 1.302 5.631 -8.547 1.00 95.62 87 PHE A N 1
ATOM 626 C CA . PHE A 1 87 ? 2.759 5.546 -8.486 1.00 95.62 87 PHE A CA 1
ATOM 627 C C . PHE A 1 87 ? 3.392 5.565 -9.881 1.00 95.62 87 PHE A C 1
ATOM 629 O O . PHE A 1 87 ? 2.734 5.277 -10.881 1.00 95.62 87 PHE A O 1
ATOM 636 N N . SER A 1 88 ? 4.688 5.872 -9.939 1.00 95.06 88 SER A N 1
ATOM 637 C CA . SER A 1 88 ? 5.527 5.730 -11.133 1.00 95.06 88 SER A CA 1
ATOM 638 C C . SER A 1 88 ? 6.207 4.361 -11.143 1.00 95.06 88 SER A C 1
ATOM 640 O O . SER A 1 88 ? 6.849 3.978 -10.161 1.00 95.06 88 SER A O 1
ATOM 642 N N . ASP A 1 89 ? 6.112 3.640 -12.258 1.00 93.69 89 ASP A N 1
ATOM 643 C CA . ASP A 1 89 ? 6.703 2.312 -12.424 1.00 93.69 89 ASP A CA 1
ATOM 644 C C . ASP A 1 89 ? 7.933 2.344 -13.341 1.00 93.69 89 ASP A C 1
ATOM 646 O O . ASP A 1 89 ? 7.834 2.238 -14.564 1.00 93.69 89 ASP A O 1
ATOM 650 N N . THR A 1 90 ? 9.122 2.462 -12.749 1.00 90.75 90 THR A N 1
ATOM 651 C CA . THR A 1 90 ? 10.391 2.521 -13.508 1.00 90.75 90 THR A CA 1
ATOM 652 C C . THR A 1 90 ? 10.699 1.231 -14.268 1.00 90.75 90 THR A C 1
ATOM 654 O O . THR A 1 90 ? 11.426 1.268 -15.258 1.00 90.75 90 THR A O 1
ATOM 657 N N . SER A 1 91 ? 10.115 0.095 -13.868 1.00 88.94 91 SER A N 1
ATOM 658 C CA . SER A 1 91 ? 10.261 -1.156 -14.625 1.00 88.94 91 SER A CA 1
ATOM 659 C C . SER A 1 91 ? 9.441 -1.172 -15.920 1.00 88.94 91 SER A C 1
ATOM 661 O O . SER A 1 91 ? 9.685 -2.004 -16.790 1.00 88.94 91 SER A O 1
ATOM 663 N N . HIS A 1 92 ? 8.527 -0.209 -16.073 1.00 86.19 92 HIS A N 1
ATOM 664 C CA . HIS A 1 92 ? 7.684 -0.007 -17.245 1.00 86.19 92 HIS A CA 1
ATOM 665 C C . HIS A 1 92 ? 7.774 1.452 -17.716 1.00 86.19 92 HIS A C 1
ATOM 667 O O . HIS A 1 92 ? 6.772 2.159 -17.779 1.00 86.19 92 HIS A O 1
ATOM 673 N N . SER A 1 93 ? 8.993 1.914 -18.017 1.00 91.25 93 SER A N 1
ATOM 674 C CA . SER A 1 93 ? 9.250 3.243 -18.603 1.00 91.25 93 SER A CA 1
ATOM 675 C C . SER A 1 93 ? 8.707 4.426 -17.785 1.00 91.25 93 SER A C 1
ATOM 677 O O . SER A 1 93 ? 8.338 5.449 -18.356 1.00 91.25 93 SER A O 1
ATOM 679 N N . GLU A 1 94 ? 8.658 4.288 -16.457 1.00 91.44 94 GLU A N 1
ATOM 680 C CA . GLU A 1 94 ? 8.157 5.308 -15.519 1.00 91.44 94 GLU A CA 1
ATOM 681 C C . GLU A 1 94 ? 6.683 5.681 -15.709 1.00 91.44 94 GLU A C 1
ATOM 683 O O . GLU A 1 94 ? 6.236 6.739 -15.260 1.00 91.44 94 GLU A O 1
ATOM 688 N N . TYR A 1 95 ? 5.889 4.800 -16.320 1.00 88.12 95 TYR A N 1
ATOM 689 C CA . TYR A 1 95 ? 4.460 5.043 -16.469 1.00 88.12 95 TYR A CA 1
ATOM 690 C C . TYR A 1 95 ? 3.777 5.226 -15.115 1.00 88.12 95 TYR A C 1
ATOM 692 O O . TYR A 1 95 ? 4.024 4.487 -14.158 1.00 88.12 95 TYR A O 1
ATOM 700 N N . GLY A 1 96 ? 2.889 6.219 -15.063 1.00 91.25 96 GLY A N 1
ATOM 701 C CA . GLY A 1 96 ? 1.968 6.401 -13.955 1.00 91.25 96 GLY A CA 1
ATOM 702 C C . GLY A 1 96 ? 0.915 5.299 -13.977 1.00 91.25 96 GLY A C 1
ATOM 703 O O . GLY A 1 96 ? 0.217 5.130 -14.977 1.00 91.25 96 GLY A O 1
ATOM 704 N N . LYS A 1 97 ? 0.794 4.559 -12.879 1.00 89.56 97 LYS A N 1
ATOM 705 C CA . LYS A 1 97 ? -0.249 3.552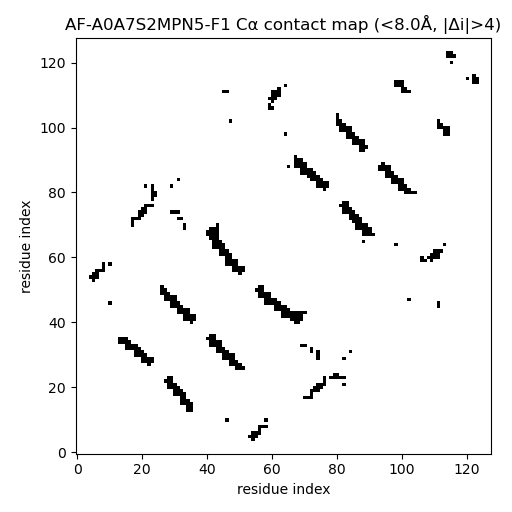 -12.674 1.00 89.56 97 LYS A CA 1
ATOM 706 C C . LYS A 1 97 ? -1.047 3.925 -11.438 1.00 89.56 97 LYS A C 1
ATOM 708 O O . LYS A 1 97 ? -0.476 4.411 -10.466 1.00 89.56 97 LYS A O 1
ATOM 713 N N . CYS A 1 98 ? -2.353 3.694 -11.483 1.00 90.25 98 CYS A N 1
ATOM 714 C CA . CYS A 1 98 ? -3.240 3.888 -10.347 1.00 90.25 98 CYS A CA 1
ATOM 715 C C . CYS A 1 98 ? -4.056 2.621 -10.114 1.00 90.25 98 CYS A C 1
ATOM 717 O O . CYS A 1 98 ? -4.567 2.032 -11.065 1.00 90.25 98 CYS A O 1
ATOM 719 N N . ILE A 1 99 ? -4.171 2.216 -8.855 1.00 89.25 99 ILE A N 1
ATOM 720 C CA . ILE A 1 99 ? -4.827 0.985 -8.427 1.00 89.25 99 ILE A CA 1
ATOM 721 C C . ILE A 1 99 ? -5.797 1.318 -7.300 1.00 89.25 99 ILE A C 1
ATOM 723 O O . ILE A 1 99 ? -5.441 2.010 -6.344 1.00 89.25 99 ILE A O 1
ATOM 727 N N . VAL A 1 100 ? -7.023 0.811 -7.411 1.00 86.81 100 VAL A N 1
ATOM 728 C CA . VAL A 1 100 ? -7.991 0.851 -6.314 1.00 86.81 100 VAL A CA 1
ATOM 729 C C . VAL A 1 100 ? -7.674 -0.278 -5.338 1.00 86.81 100 VAL A C 1
ATOM 731 O O . VAL A 1 100 ? -7.487 -1.424 -5.740 1.00 86.81 100 VAL A O 1
ATOM 734 N N . LEU A 1 101 ? -7.626 0.072 -4.059 1.00 84.62 101 LEU A N 1
ATOM 735 C CA . LEU A 1 101 ? -7.472 -0.823 -2.924 1.00 84.62 101 LEU A CA 1
ATOM 736 C C . LEU A 1 101 ? -8.810 -0.911 -2.194 1.00 84.62 101 LEU A C 1
ATOM 738 O O . LEU A 1 101 ? -9.456 0.113 -1.954 1.00 84.62 101 LEU A O 1
ATOM 742 N N . TRP A 1 102 ? -9.198 -2.121 -1.808 1.00 74.94 102 TRP A N 1
ATOM 743 C CA . TRP A 1 102 ? -10.388 -2.380 -1.004 1.00 74.94 102 TRP A CA 1
ATOM 744 C C . TRP A 1 102 ? -10.002 -3.128 0.270 1.00 74.94 102 TRP A C 1
ATOM 746 O O . TRP A 1 102 ? -9.153 -4.019 0.224 1.00 74.94 102 TRP A O 1
ATOM 756 N N . GLY A 1 103 ? -10.652 -2.800 1.389 1.00 61.09 103 GLY A N 1
ATOM 757 C CA . GLY A 1 103 ? -10.604 -3.596 2.607 1.00 61.09 103 GLY A CA 1
ATOM 758 C C . GLY A 1 103 ? -11.889 -4.329 2.946 1.00 61.09 103 GLY A C 1
ATOM 759 O O . GLY A 1 103 ? -12.940 -3.719 3.100 1.00 61.09 103 GLY A O 1
ATOM 760 N N . LEU A 1 104 ? -11.826 -5.657 3.067 1.00 50.69 104 LEU A N 1
ATOM 761 C CA . LEU A 1 104 ? -12.947 -6.415 3.623 1.00 50.69 104 LEU A CA 1
ATOM 762 C C . LEU A 1 104 ? -13.050 -6.126 5.122 1.00 50.69 104 LEU A C 1
ATOM 764 O O . LEU A 1 104 ? -12.045 -5.933 5.797 1.00 50.69 104 LEU A O 1
ATOM 768 N N . ARG A 1 105 ? -14.266 -6.121 5.674 1.00 47.62 105 ARG A N 1
ATOM 769 C CA . ARG A 1 105 ? -14.512 -5.791 7.088 1.00 47.62 105 ARG A CA 1
ATOM 770 C C . ARG A 1 105 ? -13.872 -6.746 8.113 1.00 47.62 105 ARG A C 1
ATOM 772 O O . ARG A 1 105 ? -14.009 -6.491 9.300 1.00 47.62 105 ARG A O 1
ATOM 779 N N . GLU A 1 106 ? -13.124 -7.769 7.694 1.00 44.44 106 GLU A N 1
ATOM 780 C CA . GLU A 1 106 ? -12.344 -8.658 8.567 1.00 44.44 106 GLU A CA 1
ATOM 781 C C . GLU A 1 106 ? -11.025 -9.114 7.901 1.00 44.44 106 GLU A C 1
ATOM 783 O O . GLU A 1 106 ? -10.909 -10.234 7.412 1.00 44.44 106 GLU A O 1
ATOM 788 N N . TRP A 1 107 ? -10.003 -8.250 7.893 1.00 51.91 107 TRP A N 1
ATOM 789 C CA . TRP A 1 107 ? -8.633 -8.532 7.413 1.00 51.91 107 TRP A CA 1
ATOM 790 C C . TRP A 1 107 ? -7.854 -9.523 8.309 1.00 51.91 107 TRP A C 1
ATOM 792 O O . TRP A 1 107 ? -6.780 -9.202 8.819 1.00 51.91 107 TRP A O 1
ATOM 802 N N . ILE A 1 108 ? -8.394 -10.720 8.549 1.00 41.97 108 ILE A N 1
ATOM 803 C CA . ILE A 1 108 ? -7.746 -11.775 9.356 1.00 41.97 108 ILE A CA 1
ATOM 804 C C . ILE A 1 108 ? -7.105 -12.863 8.471 1.00 41.97 108 ILE A C 1
ATOM 806 O O . ILE A 1 108 ? -6.294 -13.651 8.951 1.00 41.97 108 ILE A O 1
ATOM 810 N N . LEU A 1 109 ? -7.352 -12.865 7.160 1.00 36.09 109 LEU A N 1
ATOM 811 C CA . LEU A 1 109 ? -6.598 -13.671 6.195 1.00 36.09 109 LEU A CA 1
ATOM 812 C C . LEU A 1 109 ? -6.189 -12.756 5.042 1.00 36.09 109 LEU A C 1
ATOM 814 O O . LEU A 1 109 ? -7.014 -12.003 4.539 1.00 36.09 109 LEU A O 1
ATOM 818 N N . GLY A 1 110 ? -4.889 -12.745 4.757 1.00 36.66 110 GLY A N 1
ATOM 819 C CA . GLY A 1 110 ? -4.191 -11.712 4.005 1.00 36.66 110 GLY A CA 1
ATOM 820 C C . GLY A 1 110 ? -4.686 -11.445 2.587 1.00 36.66 110 GLY A C 1
ATOM 821 O O . GLY A 1 110 ? -5.530 -12.148 2.047 1.00 36.66 110 GLY A O 1
ATOM 822 N N . GLU A 1 111 ? -4.035 -10.436 2.012 1.00 42.12 111 GLU A N 1
ATOM 823 C CA . GLU A 1 111 ? -4.164 -9.925 0.647 1.00 42.12 111 GLU A CA 1
ATOM 824 C C . GLU A 1 111 ? -5.205 -8.808 0.517 1.00 42.12 111 GLU A C 1
ATOM 826 O O . GLU A 1 111 ? -6.393 -9.029 0.284 1.00 42.12 111 GLU A O 1
ATOM 831 N N . ALA A 1 112 ? -4.733 -7.553 0.561 1.00 44.03 112 ALA A N 1
ATOM 832 C CA . ALA A 1 112 ? -5.427 -6.568 -0.260 1.00 44.03 112 ALA A CA 1
ATOM 833 C C . ALA A 1 112 ? -5.355 -7.067 -1.707 1.00 44.03 112 ALA A C 1
ATOM 835 O O . ALA A 1 112 ? -4.337 -7.607 -2.138 1.00 44.03 112 ALA A O 1
ATOM 836 N N . SER A 1 113 ? -6.434 -6.895 -2.453 1.00 50.44 113 SER A N 1
ATOM 837 C CA . SER A 1 113 ? -6.490 -7.305 -3.851 1.00 50.44 113 SER A CA 1
ATOM 838 C C . SER A 1 113 ? -6.357 -6.080 -4.748 1.00 50.44 113 SER A C 1
ATOM 840 O O . SER A 1 113 ? -6.974 -5.043 -4.500 1.00 50.44 113 SER A O 1
ATOM 842 N N . VAL A 1 114 ? -5.538 -6.198 -5.790 1.00 53.00 114 VAL A N 1
ATOM 843 C CA . VAL A 1 114 ? -5.456 -5.217 -6.874 1.00 53.00 114 VAL A CA 1
ATOM 844 C C . VAL A 1 114 ? -6.641 -5.459 -7.801 1.00 53.00 114 VAL A C 1
ATOM 846 O O . VAL A 1 114 ? -6.767 -6.545 -8.362 1.00 53.00 114 VAL A O 1
ATOM 849 N N . CYS A 1 115 ? -7.503 -4.460 -7.994 1.00 51.97 115 CYS A N 1
ATOM 850 C CA . CYS A 1 115 ? -8.509 -4.554 -9.047 1.00 51.97 115 CYS A CA 1
ATOM 851 C C . CYS A 1 115 ? -7.845 -4.347 -10.410 1.00 51.97 115 CYS A C 1
ATOM 853 O O . CYS A 1 115 ? -7.405 -3.243 -10.738 1.00 51.97 115 CYS A O 1
ATOM 855 N N . SER A 1 116 ? -7.766 -5.425 -11.186 1.00 49.16 116 SER A N 1
ATOM 856 C CA . SER A 1 116 ? -7.346 -5.391 -12.583 1.00 49.16 116 SER A CA 1
ATOM 857 C C . SER A 1 116 ? -8.424 -4.713 -13.433 1.00 49.16 116 SER A C 1
ATOM 859 O O . SER A 1 116 ? -9.617 -4.963 -13.259 1.00 49.16 116 SER A O 1
ATOM 861 N N . THR A 1 117 ? -8.017 -3.829 -14.346 1.00 48.03 117 THR A N 1
ATOM 862 C CA . THR A 1 117 ? -8.891 -3.288 -15.403 1.00 48.03 117 THR A CA 1
ATOM 863 C C . THR A 1 117 ? -8.877 -4.161 -16.661 1.00 48.03 117 THR A C 1
ATOM 865 O O . THR A 1 117 ? -9.473 -3.781 -17.671 1.00 48.03 117 THR A O 1
ATOM 868 N N . ASP A 1 118 ? -8.203 -5.316 -16.616 1.00 49.34 118 ASP A N 1
ATOM 869 C CA . ASP A 1 118 ? -8.182 -6.287 -17.702 1.00 49.34 118 ASP A CA 1
ATOM 870 C C . ASP A 1 118 ? -9.539 -7.017 -17.787 1.00 49.34 118 ASP A C 1
ATOM 872 O O . ASP A 1 118 ? -9.934 -7.693 -16.835 1.00 49.34 118 ASP A O 1
ATOM 876 N N . PRO A 1 119 ? -10.271 -6.921 -18.913 1.00 53.31 119 PRO A N 1
ATOM 877 C CA . PRO A 1 119 ? -11.548 -7.612 -19.093 1.00 53.31 119 PRO A CA 1
ATOM 878 C C . PRO A 1 119 ? -11.428 -9.147 -19.151 1.00 53.31 119 PRO A C 1
ATOM 880 O O . PRO A 1 119 ? -12.456 -9.824 -19.206 1.00 53.31 119 PRO A O 1
ATOM 883 N N . SER A 1 120 ? -10.210 -9.701 -19.185 1.00 51.25 120 SER A N 1
ATOM 884 C CA . SER A 1 120 ? -9.948 -11.146 -19.170 1.00 51.25 120 SER A CA 1
ATOM 885 C C . SER A 1 120 ? -9.748 -11.738 -17.767 1.00 51.25 120 SER A C 1
ATOM 887 O O . SER A 1 120 ? -9.772 -12.962 -17.623 1.00 51.25 120 SER A O 1
ATOM 889 N N . GLU A 1 121 ? -9.627 -10.901 -16.733 1.00 48.16 121 GLU A N 1
ATOM 890 C CA . GLU A 1 121 ? -9.533 -11.315 -15.328 1.00 48.16 121 GLU A CA 1
ATOM 891 C C . GLU A 1 121 ? -10.867 -11.092 -14.585 1.00 48.16 121 GLU A C 1
ATOM 893 O O . GLU A 1 121 ? -11.670 -10.243 -14.987 1.00 48.16 121 GLU A O 1
ATOM 898 N N . PRO A 1 122 ? 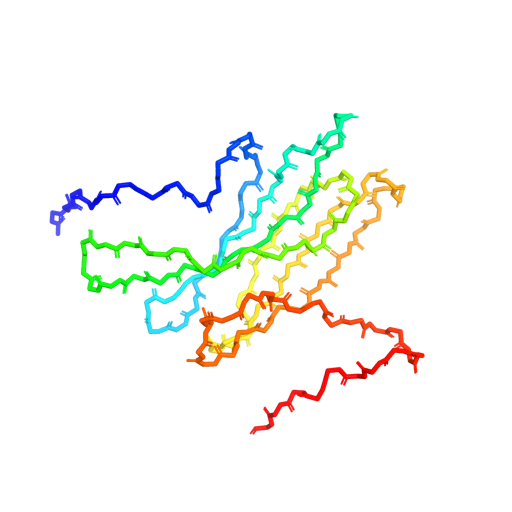-11.173 -11.866 -13.522 1.00 46.97 122 PRO A N 1
ATOM 899 C CA . PRO A 1 122 ? -12.432 -11.720 -12.799 1.00 46.97 122 PRO A CA 1
ATOM 900 C C . PRO A 1 122 ? -12.566 -10.304 -12.222 1.00 46.97 122 PRO A C 1
ATOM 902 O O . PRO A 1 122 ? -11.783 -9.878 -11.377 1.00 46.97 122 PRO A O 1
ATOM 905 N N . LEU A 1 123 ? -13.586 -9.580 -12.694 1.00 50.31 123 LEU A N 1
ATOM 906 C CA . LEU A 1 123 ? -13.906 -8.225 -12.256 1.00 50.31 123 LEU A CA 1
ATOM 907 C C . LEU A 1 123 ? -14.121 -8.190 -10.739 1.00 50.31 123 LEU A C 1
ATOM 909 O O . LEU A 1 123 ? -14.905 -8.973 -10.199 1.00 50.31 123 LEU A O 1
ATOM 913 N N . CYS A 1 124 ? -13.490 -7.227 -10.065 1.00 55.03 124 CYS A N 1
ATOM 914 C CA . CYS A 1 124 ? -13.852 -6.849 -8.704 1.00 55.03 124 CYS A CA 1
ATOM 915 C C . CYS A 1 124 ? -15.334 -6.448 -8.672 1.00 55.03 124 CYS A C 1
ATOM 917 O O . CYS A 1 124 ? -15.692 -5.330 -9.047 1.00 55.03 124 CYS A O 1
ATOM 919 N N . THR A 1 125 ? -16.217 -7.332 -8.215 1.00 48.53 125 THR A N 1
ATOM 920 C CA . THR A 1 125 ? -17.571 -6.927 -7.843 1.00 48.53 125 THR A CA 1
ATOM 921 C C . THR A 1 125 ? -17.464 -6.134 -6.552 1.00 48.53 125 THR A C 1
ATOM 923 O O . THR A 1 125 ? -17.353 -6.721 -5.480 1.00 48.53 125 THR A O 1
ATOM 926 N N . ILE A 1 126 ? -17.462 -4.806 -6.668 1.00 43.97 126 ILE A N 1
ATOM 927 C CA . ILE A 1 126 ? -17.708 -3.891 -5.554 1.00 43.97 126 ILE A CA 1
ATOM 928 C C . ILE A 1 126 ? -19.099 -4.243 -5.005 1.00 43.97 126 ILE A C 1
ATOM 930 O O . ILE A 1 126 ? -20.079 -4.046 -5.731 1.00 43.97 126 ILE A O 1
ATOM 934 N N . PRO A 1 127 ? -19.227 -4.807 -3.789 1.00 38.94 127 PRO A N 1
ATOM 935 C CA . PRO A 1 127 ? -20.541 -4.954 -3.193 1.00 38.94 127 PRO A CA 1
ATOM 936 C C . PRO A 1 127 ? -21.101 -3.550 -2.941 1.00 38.94 127 PRO A C 1
ATOM 938 O O . PRO A 1 127 ? -20.424 -2.699 -2.363 1.00 38.94 127 PRO A O 1
ATOM 941 N N . SER A 1 128 ? -22.308 -3.318 -3.459 1.00 41.41 128 SER A N 1
ATOM 942 C CA . SER A 1 128 ? -23.097 -2.096 -3.267 1.00 41.41 128 SER A CA 1
ATOM 943 C C . SER A 1 128 ? -23.431 -1.846 -1.805 1.00 41.41 128 SER A C 1
ATOM 945 O O . SER A 1 128 ? -23.805 -2.844 -1.144 1.00 41.41 128 SER A O 1
#

Sequence (128 aa):
GVLAEASSLVVLNGLTRHQALAPLRDGQAVVCYQYEAWFGRSYGHCSVLNARGNTSLEAGGDVVVNAGTTWNLAVAALGPDTALVCFSDTSHSEYGKCIVLWGLREWILGEASVCSTDPSEPLCTIPS

Foldseek 3Di:
DDPDDADDDDQDPADWAAWEKEDAPDQKIKIWTWGQDPPRFTFIKMWMWHDPPRHDIDTFAIAGPGPARWHDWYKYAPHRFKIKIWIFGVVVVRDIDIWMWGDDPDRPDDDGDTQDPDPVDDGPPPDD

pLDDT: mean 77.3, std 18.26, range [36.09, 97.56]

Nearest PDB structures (foldseek):
  2w20-assembly1_A  TM=6.733E-01  e=2.145E-01  Streptococcus pneumoniae R6
  6qzh-assembly1_A  TM=6.681E-01  e=4.718E-01  Homo sapiens
  3nm7-assembly1_A  TM=6.982E-01  e=1.755E+00  Borreliella burgdorferi
  3n8b-assembly1_A  TM=6.942E-01  e=2.055E+00  Borreliella burgdorferi
  3nm7-assembly2_D  TM=7.163E-01  e=2.672E+00  Borreliella burgdorferi

Secondary structure (DSSP, 8-state):
-----PPP--SSSS-EEEEEEEE-STTEEEEEEEEEPGGG-EEEEEEEEEEETTTEEEEEEEEEEESS-EEEEEEEE-SSSEEEEEEEEGGGTTEEEEEEEE--S-TTS--PPB----TTSPP-----